Protein AF-A0A0U1DCP1-F1 (afdb_monomer_lite)

InterPro domains:
  IPR036661 Luciferase-like domain superfamily [G3DSA:3.20.20.30] (1-87)
  IPR036661 Luciferase-like domain superfamily [SSF51679] (5-69)

Organism: NCBI:txid451644

Radius of gyration: 16.6 Å; chains: 1; bounding box: 55×25×46 Å

Secondary structure (DSSP, 8-state):
---------EEE--SSS-SS-TTGGGSTT----TTSHHHHHHHHHHHHHTT-SEEE----SS---TGGG-HHHHHHTT-TT----PPP-

Structure (mmCIF, N/CA/C/O backbone):
data_AF-A0A0U1DCP1-F1
#
_entry.id   AF-A0A0U1DCP1-F1
#
loop_
_atom_site.group_PDB
_atom_site.id
_atom_site.type_symbol
_atom_site.label_atom_id
_atom_site.label_alt_id
_atom_site.label_comp_id
_atom_site.label_asym_id
_atom_site.label_entity_id
_atom_site.label_seq_id
_atom_site.pdbx_PDB_ins_code
_atom_site.Cartn_x
_atom_site.Cartn_y
_atom_site.Cartn_z
_atom_site.occupancy
_atom_site.B_iso_or_equiv
_atom_site.auth_seq_id
_atom_site.auth_comp_id
_atom_site.auth_asym_id
_atom_site.auth_atom_id
_atom_site.pdbx_PDB_model_num
ATOM 1 N N . MET A 1 1 ? -32.834 14.095 21.195 1.00 52.16 1 MET A N 1
ATOM 2 C CA . MET A 1 1 ? -31.412 14.491 21.277 1.00 52.16 1 MET A CA 1
ATOM 3 C C . MET A 1 1 ? -30.902 14.597 19.853 1.00 52.16 1 MET A C 1
ATOM 5 O O . MET A 1 1 ? -31.234 13.717 19.072 1.00 52.16 1 MET A O 1
ATOM 9 N N . ALA A 1 2 ? -30.213 15.679 19.485 1.00 67.94 2 ALA A N 1
ATOM 10 C CA . ALA A 1 2 ? -29.599 15.769 18.161 1.00 67.94 2 ALA A CA 1
ATOM 11 C C . ALA A 1 2 ? -28.434 14.774 18.095 1.00 67.94 2 ALA A C 1
ATOM 13 O O . ALA A 1 2 ? -27.631 14.711 19.025 1.00 67.94 2 ALA A O 1
ATOM 14 N N . GLU A 1 3 ? -28.387 13.970 17.039 1.00 78.94 3 GLU A N 1
ATOM 15 C CA . GLU A 1 3 ? -27.329 12.987 16.823 1.00 78.94 3 GLU A CA 1
ATOM 16 C C . GLU A 1 3 ? -25.977 13.705 16.682 1.00 78.94 3 GLU A C 1
ATOM 18 O O . GLU A 1 3 ? -25.858 14.701 15.961 1.00 78.94 3 GLU A O 1
ATOM 23 N N . GLN A 1 4 ? -24.959 13.245 17.410 1.00 82.06 4 GLN A N 1
ATOM 24 C CA . GLN A 1 4 ? -23.621 13.825 17.337 1.00 82.06 4 GLN A CA 1
ATOM 25 C C . GLN A 1 4 ? -22.980 13.408 16.009 1.00 82.06 4 GLN A C 1
ATOM 27 O O . GLN A 1 4 ? -22.604 12.254 15.826 1.00 82.06 4 GLN A O 1
ATOM 32 N N . ARG A 1 5 ? -22.867 14.346 15.064 1.00 92.50 5 ARG A N 1
ATOM 33 C CA . ARG A 1 5 ? -22.294 14.071 13.743 1.00 92.50 5 ARG A CA 1
ATOM 34 C C . ARG A 1 5 ? -20.785 13.850 13.855 1.00 92.50 5 ARG A C 1
ATOM 36 O O . ARG A 1 5 ? -20.049 14.782 14.175 1.00 92.50 5 ARG A O 1
ATOM 43 N N . GLN A 1 6 ? -20.338 12.636 13.551 1.00 95.38 6 GLN A N 1
ATOM 44 C CA . GLN A 1 6 ? -18.922 12.284 13.448 1.00 95.38 6 GLN A CA 1
ATOM 45 C C . GLN A 1 6 ? -18.538 12.031 11.988 1.00 95.38 6 GLN A C 1
ATOM 47 O O . GLN A 1 6 ? -19.365 11.635 11.168 1.00 95.38 6 GLN A O 1
ATOM 52 N N . LEU A 1 7 ? -17.287 12.340 11.657 1.00 97.50 7 LEU A N 1
ATOM 53 C CA . LEU A 1 7 ? -16.688 12.043 10.360 1.00 97.50 7 LEU A CA 1
ATOM 54 C C . LEU A 1 7 ? -16.139 10.614 10.363 1.00 97.50 7 LEU A C 1
ATOM 56 O O . LEU A 1 7 ? -15.586 10.182 11.371 1.00 97.50 7 LEU A O 1
ATOM 60 N N . HIS A 1 8 ? -16.266 9.922 9.232 1.00 98.12 8 HIS A N 1
ATOM 61 C CA . HIS A 1 8 ? -15.628 8.626 9.016 1.00 98.12 8 HIS A CA 1
ATOM 62 C C . HIS A 1 8 ? -14.219 8.824 8.445 1.00 98.12 8 HIS A C 1
ATOM 64 O O . HIS A 1 8 ? -14.007 9.687 7.588 1.00 98.12 8 HIS A O 1
ATOM 70 N N . LEU A 1 9 ? -13.262 8.022 8.904 1.00 98.62 9 LEU A N 1
ATOM 71 C CA . LEU A 1 9 ? -11.866 8.040 8.480 1.00 98.62 9 LEU A CA 1
ATOM 72 C C . LEU A 1 9 ? -11.490 6.721 7.804 1.00 98.62 9 LEU A C 1
ATOM 74 O O . LEU A 1 9 ? -11.689 5.642 8.360 1.00 98.62 9 LEU A O 1
ATOM 78 N N . ALA A 1 10 ? -10.874 6.813 6.624 1.00 98.69 10 ALA A N 1
ATOM 79 C CA . ALA A 1 10 ? -10.387 5.661 5.875 1.00 98.69 10 ALA A CA 1
ATOM 80 C C . ALA A 1 10 ? -8.888 5.783 5.571 1.00 98.69 10 ALA A C 1
ATOM 82 O O . ALA A 1 10 ? -8.407 6.837 5.153 1.00 98.69 10 ALA A O 1
ATOM 83 N N . GLY A 1 11 ? -8.149 4.692 5.773 1.00 98.62 11 GLY A N 1
ATOM 84 C CA . GLY A 1 11 ? -6.784 4.541 5.281 1.00 98.62 11 GLY A CA 1
ATOM 85 C C . GLY A 1 11 ? -6.793 4.064 3.832 1.00 98.62 11 GLY A C 1
ATOM 86 O O . GLY A 1 11 ? -7.601 3.210 3.475 1.00 98.62 11 GLY A O 1
ATOM 87 N N . PHE A 1 12 ? -5.886 4.589 3.010 1.00 98.56 12 PHE A N 1
ATOM 88 C CA . PHE A 1 12 ? -5.751 4.210 1.604 1.00 98.56 12 PHE A CA 1
ATOM 89 C C . PHE A 1 12 ? -4.281 4.079 1.221 1.00 98.56 12 PHE A C 1
ATOM 91 O O . PHE A 1 12 ? -3.522 5.043 1.342 1.00 98.56 12 PHE A O 1
ATOM 98 N N . PHE A 1 13 ? -3.883 2.896 0.758 1.00 97.31 13 PHE A N 1
ATOM 99 C CA . PHE A 1 13 ? -2.560 2.662 0.186 1.00 97.31 13 PHE A CA 1
ATOM 100 C C . PHE A 1 13 ? -2.569 1.432 -0.716 1.00 97.31 13 PHE A C 1
ATOM 102 O O . PHE A 1 13 ? -3.274 0.466 -0.444 1.00 97.31 13 PHE A O 1
ATOM 109 N N . SER A 1 14 ? -1.766 1.467 -1.775 1.00 95.25 14 SER A N 1
ATOM 110 C CA . SER A 1 14 ? -1.498 0.302 -2.616 1.00 95.25 14 SER A CA 1
ATOM 111 C C . SER A 1 14 ? -0.719 -0.752 -1.837 1.00 95.25 14 SER A C 1
ATOM 113 O O . SER A 1 14 ? 0.197 -0.427 -1.076 1.00 95.25 14 SER A O 1
ATOM 115 N N . ALA A 1 15 ? -1.032 -2.023 -2.073 1.00 94.69 15 ALA A N 1
ATOM 116 C CA . ALA A 1 15 ? -0.238 -3.154 -1.611 1.00 94.69 15 ALA A CA 1
ATOM 117 C C . ALA A 1 15 ? 1.060 -3.289 -2.439 1.00 94.69 15 ALA A C 1
ATOM 119 O O . ALA A 1 15 ? 1.296 -4.302 -3.087 1.00 94.69 15 ALA A O 1
ATOM 120 N N . GLY A 1 16 ? 1.900 -2.254 -2.416 1.00 92.88 16 GLY A N 1
ATOM 121 C CA . GLY A 1 16 ? 3.101 -2.163 -3.234 1.00 92.88 16 GLY A CA 1
ATOM 122 C C . GLY A 1 16 ? 3.969 -0.954 -2.897 1.00 92.88 16 GLY A C 1
ATOM 123 O O . GLY A 1 16 ? 3.876 -0.355 -1.824 1.00 92.88 16 GLY A O 1
ATOM 124 N N . ASN A 1 17 ? 4.828 -0.604 -3.843 1.00 91.06 17 ASN A N 1
ATOM 125 C CA . ASN A 1 17 ? 5.856 0.429 -3.750 1.00 91.06 17 ASN A CA 1
ATOM 126 C C . ASN A 1 17 ? 5.322 1.877 -3.710 1.00 91.06 17 ASN A C 1
ATOM 128 O O . ASN A 1 17 ? 5.973 2.749 -3.131 1.00 91.06 17 ASN A O 1
ATOM 132 N N . VAL A 1 18 ? 4.165 2.164 -4.320 1.00 93.38 18 VAL A N 1
ATOM 133 C CA . VAL A 1 18 ? 3.658 3.536 -4.497 1.00 93.38 18 VAL A CA 1
ATOM 134 C C . VAL A 1 18 ? 2.132 3.622 -4.404 1.00 93.38 18 VAL A C 1
ATOM 136 O O . VAL A 1 18 ? 1.415 2.718 -4.813 1.00 93.38 18 VAL A O 1
ATOM 139 N N . THR A 1 19 ? 1.619 4.738 -3.870 1.00 94.38 19 THR A N 1
ATOM 140 C CA . THR A 1 19 ? 0.184 5.093 -3.903 1.00 94.38 19 THR A CA 1
ATOM 141 C C . THR A 1 19 ? -0.017 6.420 -4.639 1.00 94.38 19 THR A C 1
ATOM 143 O O . THR A 1 19 ? -0.135 6.424 -5.856 1.00 94.38 19 THR A O 1
ATOM 146 N N . HIS A 1 20 ? -0.001 7.557 -3.935 1.00 95.25 20 HIS A N 1
ATOM 147 C CA . HIS A 1 20 ? -0.116 8.888 -4.549 1.00 95.25 20 HIS A CA 1
ATOM 148 C C . HIS A 1 20 ? 1.246 9.584 -4.677 1.00 95.25 20 HIS A C 1
ATOM 150 O O . HIS A 1 20 ? 1.583 10.151 -5.716 1.00 95.25 20 HIS A O 1
ATOM 156 N N . ALA A 1 21 ? 2.064 9.521 -3.625 1.00 95.25 21 ALA A N 1
ATOM 157 C CA . ALA A 1 21 ? 3.390 10.124 -3.613 1.00 95.25 21 ALA A CA 1
ATOM 158 C C . ALA A 1 21 ? 4.414 9.194 -4.284 1.00 95.25 21 ALA A C 1
ATOM 160 O O . ALA A 1 21 ? 4.883 8.239 -3.670 1.00 95.25 21 ALA A O 1
ATOM 161 N N . HIS A 1 22 ? 4.795 9.500 -5.526 1.00 92.12 22 HIS A N 1
ATOM 162 C CA . HIS A 1 22 ? 5.683 8.650 -6.335 1.00 92.12 22 HIS A CA 1
ATOM 163 C C . HIS A 1 22 ? 7.119 8.542 -5.795 1.00 92.12 22 HIS A C 1
ATOM 165 O O . HIS A 1 22 ? 7.819 7.573 -6.059 1.00 92.12 22 HIS A O 1
ATOM 171 N N . GLY A 1 23 ? 7.546 9.491 -4.958 1.00 91.75 23 GLY A N 1
ATOM 172 C CA . GLY A 1 23 ? 8.827 9.423 -4.249 1.00 91.75 23 GLY A CA 1
ATOM 173 C C . GLY A 1 23 ? 8.781 8.714 -2.891 1.00 91.75 23 GLY A C 1
ATOM 174 O O . GLY A 1 23 ? 9.807 8.689 -2.216 1.00 91.75 23 GLY A O 1
ATOM 175 N N . ALA A 1 24 ? 7.630 8.182 -2.452 1.00 93.62 24 ALA A N 1
ATOM 176 C CA . ALA A 1 24 ? 7.453 7.677 -1.084 1.00 93.62 24 ALA A CA 1
ATOM 177 C C . ALA A 1 24 ? 8.467 6.588 -0.712 1.00 93.62 24 ALA A C 1
ATOM 179 O O . ALA A 1 24 ? 9.057 6.649 0.363 1.00 93.62 24 ALA A O 1
ATOM 180 N N . TRP A 1 25 ? 8.730 5.649 -1.622 1.00 92.19 25 TRP A N 1
ATOM 181 C CA . TRP A 1 25 ? 9.666 4.542 -1.406 1.00 92.19 25 TRP A CA 1
ATOM 182 C C . TRP A 1 25 ? 11.121 4.991 -1.181 1.00 92.19 25 TRP A C 1
ATOM 184 O O . TRP A 1 25 ? 11.915 4.260 -0.590 1.00 92.19 25 TRP A O 1
ATOM 194 N N . ARG A 1 26 ? 11.475 6.205 -1.630 1.00 92.69 26 ARG A N 1
ATOM 195 C CA . ARG A 1 26 ? 12.817 6.800 -1.487 1.00 92.69 26 ARG A CA 1
ATOM 196 C C . ARG A 1 26 ? 13.002 7.536 -0.165 1.00 92.69 26 ARG A C 1
ATOM 198 O O . ARG A 1 26 ? 14.117 7.936 0.162 1.00 92.69 26 ARG A O 1
ATOM 205 N N . HIS A 1 27 ? 11.918 7.799 0.559 1.00 96.31 27 HIS A N 1
ATOM 206 C CA . HIS A 1 27 ? 11.976 8.555 1.799 1.00 96.31 27 HIS A CA 1
ATOM 207 C C . HIS A 1 27 ? 12.747 7.764 2.866 1.00 96.31 27 HIS A C 1
ATOM 209 O O . HIS A 1 27 ? 12.504 6.577 3.048 1.00 96.31 27 HIS A O 1
ATOM 215 N N . VAL A 1 28 ? 13.626 8.423 3.632 1.00 97.25 28 VAL A N 1
ATOM 216 C CA . VAL A 1 28 ? 14.473 7.765 4.654 1.00 97.25 28 VAL A CA 1
ATOM 217 C C . VAL A 1 28 ? 13.671 7.005 5.722 1.00 97.25 28 VAL A C 1
ATOM 219 O O . VAL A 1 28 ? 14.157 6.050 6.315 1.00 97.25 28 VAL A O 1
ATOM 222 N N . GLY A 1 29 ? 12.427 7.424 5.963 1.00 96.94 29 GLY A N 1
ATOM 223 C CA . GLY A 1 29 ? 11.496 6.762 6.882 1.00 96.94 29 GLY A CA 1
ATOM 224 C C . GLY A 1 29 ? 10.626 5.663 6.260 1.00 96.94 29 GLY A C 1
ATOM 225 O O . GLY A 1 29 ? 9.832 5.061 6.979 1.00 96.94 29 GLY A O 1
ATOM 226 N N . ALA A 1 30 ? 10.707 5.419 4.949 1.00 95.94 30 ALA A N 1
ATOM 227 C CA . ALA A 1 30 ? 9.949 4.353 4.303 1.00 95.94 30 ALA A CA 1
ATOM 228 C C . ALA A 1 30 ? 10.656 3.010 4.513 1.00 95.94 30 ALA A C 1
ATOM 230 O O . ALA A 1 30 ? 11.804 2.824 4.121 1.00 95.94 30 ALA A O 1
ATOM 231 N N . THR A 1 31 ? 9.960 2.050 5.122 1.00 96.06 31 THR A N 1
ATOM 232 C CA . THR A 1 31 ? 10.524 0.717 5.388 1.00 96.06 31 THR A CA 1
ATOM 233 C C . THR A 1 31 ? 10.563 -0.175 4.151 1.00 96.06 31 THR A C 1
ATOM 235 O O . THR A 1 31 ? 11.289 -1.163 4.145 1.00 96.06 31 THR A O 1
ATOM 238 N N . ASN A 1 32 ? 9.761 0.137 3.125 1.00 94.19 32 ASN A N 1
ATOM 239 C CA . ASN A 1 32 ? 9.564 -0.687 1.927 1.00 94.19 32 ASN A CA 1
ATOM 240 C C . ASN A 1 32 ? 9.158 -2.144 2.242 1.00 94.19 32 ASN A C 1
ATOM 242 O O . ASN A 1 32 ? 9.432 -3.067 1.483 1.00 94.19 32 ASN A O 1
ATOM 246 N N . GLY A 1 33 ? 8.464 -2.357 3.367 1.00 95.75 33 GLY A N 1
ATOM 247 C CA . GLY A 1 33 ? 8.054 -3.678 3.855 1.00 95.75 33 GLY A CA 1
ATOM 248 C C . GLY A 1 33 ? 6.830 -4.288 3.162 1.00 95.75 33 GLY A C 1
ATOM 249 O O . GLY A 1 33 ? 6.298 -5.275 3.668 1.00 95.75 33 GLY A O 1
ATOM 250 N N . PHE A 1 34 ? 6.372 -3.734 2.037 1.00 93.69 34 PHE A N 1
ATOM 251 C CA . PHE A 1 34 ? 5.131 -4.125 1.352 1.00 93.69 34 PHE A CA 1
ATOM 252 C C . PHE A 1 34 ? 5.119 -5.576 0.832 1.00 93.69 34 PHE A C 1
ATOM 254 O O . PHE A 1 34 ? 4.068 -6.083 0.486 1.00 93.69 34 PHE A O 1
ATOM 261 N N . LEU A 1 35 ? 6.238 -6.303 0.841 1.00 94.00 35 LEU A N 1
ATOM 262 C CA . LEU A 1 35 ? 6.256 -7.748 0.546 1.00 94.00 35 LEU A CA 1
ATOM 263 C C . LEU A 1 35 ? 6.079 -8.634 1.793 1.00 94.00 35 LEU A C 1
ATOM 265 O O . LEU A 1 35 ? 6.131 -9.859 1.704 1.00 94.00 35 LEU A O 1
ATOM 269 N N . THR A 1 36 ? 5.897 -8.039 2.975 1.00 96.19 36 THR A N 1
ATOM 270 C CA . THR A 1 36 ? 5.848 -8.761 4.254 1.00 96.19 36 THR A CA 1
ATOM 271 C C . THR A 1 36 ? 4.492 -8.623 4.930 1.00 96.19 36 THR A C 1
ATOM 273 O O . THR A 1 36 ? 3.926 -7.537 5.018 1.00 96.19 36 THR A O 1
ATOM 276 N N . GLY A 1 37 ? 3.991 -9.716 5.511 1.00 97.56 37 GLY A N 1
ATOM 277 C CA . GLY A 1 37 ? 2.747 -9.681 6.283 1.00 97.56 37 GLY A CA 1
ATOM 278 C C . GLY A 1 37 ? 2.800 -8.747 7.501 1.00 97.56 37 GLY A C 1
ATOM 279 O O . GLY A 1 37 ? 1.773 -8.190 7.881 1.00 97.56 37 GLY A O 1
ATOM 280 N N . GLU A 1 38 ? 3.972 -8.552 8.118 1.00 98.44 38 GLU A N 1
ATOM 281 C CA . GLU A 1 38 ? 4.096 -7.690 9.303 1.00 98.44 38 GLU A CA 1
ATOM 282 C C . GLU A 1 38 ? 3.850 -6.214 8.982 1.00 98.44 38 GLU A C 1
ATOM 284 O O . GLU A 1 38 ? 3.212 -5.527 9.776 1.00 98.44 38 GLU A O 1
ATOM 289 N N . PHE A 1 39 ? 4.248 -5.747 7.795 1.00 97.94 39 PHE A N 1
ATOM 290 C CA . PHE A 1 39 ? 3.966 -4.386 7.336 1.00 97.94 39 PHE A CA 1
ATOM 291 C C . PHE A 1 39 ? 2.463 -4.084 7.355 1.00 97.94 39 PHE A C 1
ATOM 293 O O . PHE A 1 39 ? 2.017 -3.120 7.981 1.00 97.94 39 PHE A O 1
ATOM 300 N N . TYR A 1 40 ? 1.660 -4.968 6.761 1.00 98.50 40 TYR A N 1
ATOM 301 C CA . TYR A 1 40 ? 0.205 -4.824 6.742 1.00 98.50 40 TYR A CA 1
ATOM 302 C C . TYR A 1 40 ? -0.409 -4.942 8.141 1.00 98.50 40 TYR A C 1
ATOM 304 O O . TYR A 1 40 ? -1.279 -4.147 8.501 1.00 98.50 40 TYR A O 1
ATOM 312 N N . LYS A 1 41 ? 0.069 -5.886 8.968 1.00 98.81 41 LYS A N 1
ATOM 313 C CA . LYS A 1 41 ? -0.404 -6.050 10.354 1.00 98.81 41 LYS A CA 1
ATOM 314 C C . LYS A 1 41 ? -0.133 -4.804 11.197 1.00 98.81 41 LYS A C 1
ATOM 316 O O . LYS A 1 41 ? -0.997 -4.390 11.968 1.00 98.81 41 LYS A O 1
ATOM 321 N N . GLN A 1 42 ? 1.042 -4.194 11.063 1.00 98.69 42 GLN A N 1
ATOM 322 C CA . GLN A 1 42 ? 1.401 -2.981 11.793 1.00 98.69 42 GLN A CA 1
ATOM 323 C C . GLN A 1 42 ? 0.514 -1.792 11.397 1.00 98.69 42 GLN A C 1
ATOM 325 O O . GLN A 1 42 ? 0.072 -1.043 12.277 1.00 98.69 42 GLN A O 1
ATOM 330 N N . ILE A 1 43 ? 0.223 -1.634 10.101 1.00 98.62 43 ILE A N 1
ATOM 331 C CA . ILE A 1 43 ? -0.672 -0.582 9.604 1.00 98.62 43 ILE A CA 1
ATOM 332 C C . ILE A 1 43 ? -2.093 -0.808 10.127 1.00 98.62 43 ILE A C 1
ATOM 334 O O . ILE A 1 43 ? -2.655 0.095 10.743 1.00 98.62 43 ILE A O 1
ATOM 338 N N . ALA A 1 44 ? -2.638 -2.020 9.983 1.00 98.81 44 ALA A N 1
ATOM 339 C CA . ALA A 1 44 ? -3.984 -2.354 10.450 1.00 98.81 44 ALA A CA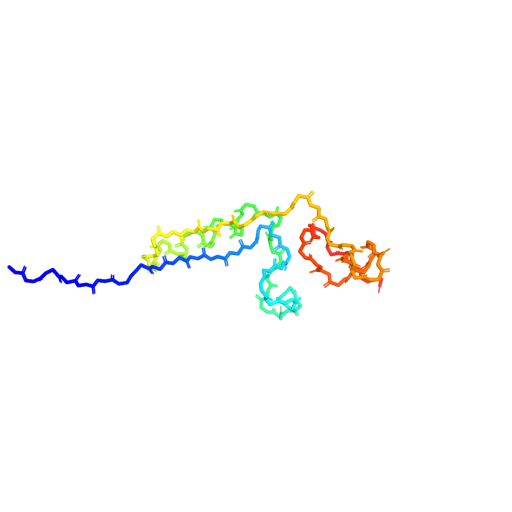 1
ATOM 340 C C . ALA A 1 44 ? -4.162 -2.081 11.956 1.00 98.81 44 ALA A C 1
ATOM 342 O O . ALA A 1 44 ? -5.068 -1.347 12.346 1.00 98.81 44 ALA A O 1
ATOM 343 N N . ARG A 1 45 ? -3.234 -2.559 12.802 1.00 98.88 45 ARG A N 1
ATOM 344 C CA . ARG A 1 45 ? -3.245 -2.283 14.256 1.00 98.88 45 ARG A CA 1
ATOM 345 C C . ARG A 1 45 ? -3.139 -0.789 14.575 1.00 98.88 45 ARG A C 1
ATOM 347 O O . ARG A 1 45 ? -3.639 -0.329 15.600 1.00 98.88 45 ARG A O 1
ATOM 354 N N . THR A 1 46 ? -2.446 -0.020 13.736 1.00 98.88 46 THR A N 1
ATOM 355 C CA . THR A 1 46 ? -2.304 1.431 13.910 1.00 98.88 46 THR A CA 1
ATOM 356 C C . THR A 1 46 ? -3.585 2.179 13.571 1.00 98.88 46 THR A C 1
ATOM 358 O O . THR A 1 46 ? -3.990 3.040 14.350 1.00 98.88 46 THR A O 1
ATOM 361 N N . LEU A 1 47 ? -4.253 1.818 12.476 1.00 98.88 47 LEU A N 1
ATOM 362 C CA . LEU A 1 47 ? -5.543 2.398 12.108 1.00 98.88 47 LEU A CA 1
ATOM 363 C C . LEU A 1 47 ? -6.641 2.030 13.118 1.00 98.88 47 LEU 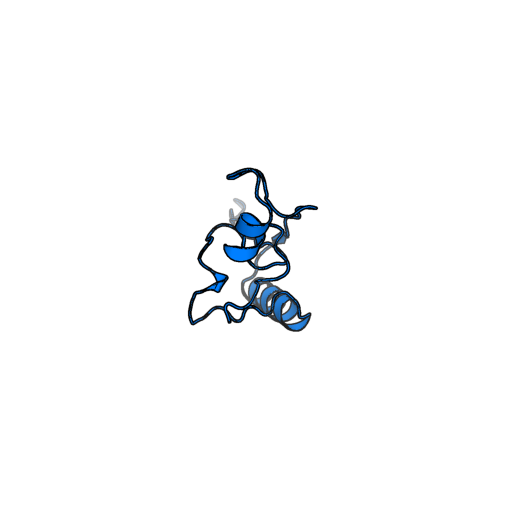A C 1
ATOM 365 O O . LEU A 1 47 ? -7.395 2.905 13.539 1.00 98.88 47 LEU A O 1
ATOM 369 N N . GLU A 1 48 ? -6.664 0.782 13.597 1.00 98.81 48 GLU A N 1
ATOM 370 C CA . GLU A 1 48 ? -7.592 0.333 14.646 1.00 98.81 48 GLU A CA 1
ATOM 371 C C . GLU A 1 48 ? -7.403 1.120 15.955 1.00 98.81 48 GLU A C 1
ATOM 373 O O . GLU A 1 48 ? -8.369 1.590 16.565 1.00 98.81 48 GLU A O 1
ATOM 378 N N . ARG A 1 49 ? -6.146 1.345 16.368 1.00 98.81 49 ARG A N 1
ATOM 379 C CA . ARG A 1 49 ? -5.822 2.203 17.521 1.00 98.81 49 ARG A CA 1
ATOM 380 C C . ARG A 1 49 ? -6.337 3.634 17.326 1.00 98.81 49 ARG A C 1
ATOM 382 O O . ARG A 1 49 ? -6.780 4.245 18.295 1.00 98.81 49 ARG A O 1
ATOM 389 N N . GLY A 1 50 ? -6.305 4.138 16.092 1.00 98.50 50 GLY A N 1
ATOM 390 C CA . GLY A 1 50 ? -6.814 5.453 15.698 1.00 98.50 50 GLY A CA 1
ATOM 391 C C . GLY A 1 50 ? -8.325 5.534 15.461 1.00 98.50 50 GLY A C 1
ATOM 392 O O . GLY A 1 50 ? -8.797 6.615 15.128 1.00 98.50 50 GLY A O 1
ATOM 393 N N . LYS A 1 51 ? -9.078 4.435 15.631 1.00 98.38 51 LYS A N 1
ATOM 394 C CA . LYS A 1 51 ? -10.535 4.362 15.390 1.00 98.38 51 LYS A CA 1
ATOM 395 C C . LYS A 1 51 ? -10.947 4.704 13.954 1.00 98.38 51 LYS A C 1
ATOM 397 O O . LYS A 1 51 ? -12.031 5.229 13.740 1.00 98.38 51 LYS A O 1
ATOM 402 N N . PHE A 1 52 ? -10.085 4.393 12.986 1.00 98.81 52 PHE A N 1
ATOM 403 C CA . PHE A 1 52 ? -10.456 4.449 11.574 1.00 98.81 52 PHE A CA 1
ATOM 404 C C . PHE A 1 52 ? -11.543 3.414 11.277 1.00 98.81 52 PHE A C 1
ATOM 406 O O . PHE A 1 52 ? -11.496 2.294 11.787 1.00 98.81 52 PHE A O 1
ATOM 413 N N . ASP A 1 53 ? -12.485 3.784 10.420 1.00 98.62 53 ASP A N 1
ATOM 414 C CA . ASP A 1 53 ? -13.615 2.948 10.021 1.00 98.62 53 ASP A CA 1
ATOM 415 C C . ASP A 1 53 ? -13.210 1.880 9.001 1.00 98.62 53 ASP A C 1
ATOM 417 O O . ASP A 1 53 ? -13.795 0.800 8.951 1.00 98.62 53 ASP A O 1
ATOM 421 N N . LEU A 1 54 ? -12.220 2.196 8.159 1.00 98.44 54 LEU A N 1
ATOM 422 C CA . LEU A 1 54 ? -11.868 1.394 6.993 1.00 98.44 54 LEU A CA 1
ATOM 423 C C . LEU A 1 54 ? -10.375 1.480 6.658 1.00 98.44 54 LEU A C 1
ATOM 425 O O . LEU A 1 54 ? -9.750 2.537 6.739 1.00 98.44 54 LEU A O 1
ATOM 429 N N . LEU A 1 55 ? -9.828 0.364 6.183 1.00 98.69 55 LEU A N 1
ATOM 430 C CA . LEU A 1 55 ? -8.613 0.313 5.378 1.00 98.69 55 LEU A CA 1
ATOM 431 C C . LEU A 1 55 ? -9.013 -0.158 3.976 1.00 98.69 55 LEU A C 1
ATOM 433 O O . LEU A 1 55 ? -9.569 -1.243 3.828 1.00 98.69 55 LEU A O 1
ATOM 437 N N . PHE A 1 56 ? -8.753 0.665 2.962 1.00 98.50 56 PHE A N 1
ATOM 438 C CA . PHE A 1 56 ? -9.065 0.387 1.563 1.00 98.50 56 PHE A CA 1
ATOM 439 C C . PHE A 1 56 ? -7.774 0.199 0.760 1.00 98.50 56 PHE A C 1
ATOM 441 O O . PHE A 1 56 ? -6.888 1.055 0.787 1.00 98.50 56 PHE A O 1
ATOM 448 N N . LEU A 1 57 ? -7.680 -0.923 0.044 1.00 97.31 57 LEU A N 1
ATOM 449 C CA . LEU A 1 57 ? -6.560 -1.248 -0.834 1.00 97.31 57 LEU A CA 1
ATOM 450 C C . LEU A 1 57 ? -7.032 -1.173 -2.296 1.00 97.31 57 LEU A C 1
ATOM 452 O O . LEU A 1 57 ? -7.963 -1.901 -2.650 1.00 97.31 57 LEU A O 1
ATOM 456 N N . PRO A 1 58 ? -6.434 -0.313 -3.139 1.00 95.88 58 PRO A N 1
ATOM 457 C CA . PRO A 1 58 ? -6.615 -0.380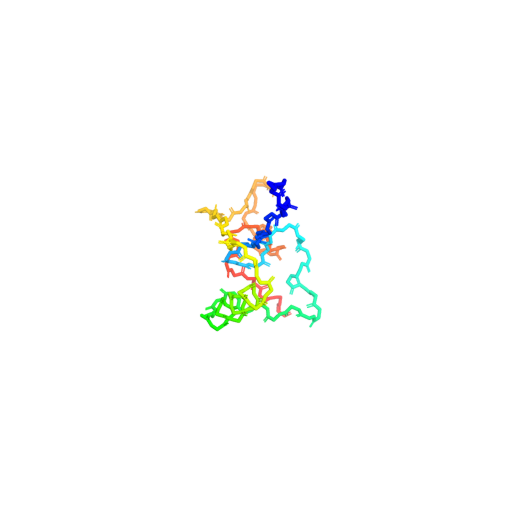 -4.580 1.00 95.88 58 PRO A CA 1
ATOM 458 C C . PRO A 1 58 ? -5.809 -1.549 -5.160 1.00 95.88 58 PRO A C 1
ATOM 460 O O . PRO A 1 58 ? -4.875 -2.042 -4.523 1.00 95.88 58 PRO A O 1
ATOM 463 N N . ASP A 1 59 ? -6.130 -1.934 -6.393 1.00 93.88 59 ASP A N 1
ATOM 464 C CA . ASP A 1 59 ? -5.350 -2.914 -7.144 1.00 93.88 59 ASP A CA 1
ATOM 465 C C . ASP A 1 59 ? -5.211 -2.507 -8.616 1.00 93.88 59 ASP A C 1
ATOM 467 O O . ASP A 1 59 ? -6.099 -1.871 -9.191 1.00 93.88 59 ASP A O 1
ATOM 471 N N . GLY A 1 60 ? -4.076 -2.877 -9.200 1.00 90.38 60 GLY A N 1
ATOM 472 C CA . GLY A 1 60 ? -3.727 -2.692 -10.600 1.00 90.38 60 GLY A CA 1
ATOM 473 C C . GLY A 1 60 ? -3.044 -3.959 -11.101 1.00 90.38 60 GLY A C 1
ATOM 474 O O . GLY A 1 60 ? -2.039 -4.392 -10.547 1.00 90.38 60 GLY A O 1
ATOM 475 N N . LEU A 1 61 ? -3.596 -4.563 -12.152 1.00 92.12 61 LEU A N 1
ATOM 476 C CA . LEU A 1 61 ? -3.215 -5.911 -12.597 1.00 92.12 61 LEU A CA 1
ATOM 477 C C . LEU A 1 61 ? -2.066 -5.927 -13.620 1.00 92.12 61 LEU A C 1
ATOM 479 O O . LEU A 1 61 ? -1.792 -6.960 -14.228 1.00 92.12 61 LEU A O 1
ATOM 483 N N . ALA A 1 62 ? -1.416 -4.783 -13.829 1.00 90.12 62 ALA A N 1
ATOM 484 C CA . ALA A 1 62 ? -0.273 -4.614 -14.713 1.00 90.12 62 ALA A CA 1
ATOM 485 C C . ALA A 1 62 ? 0.630 -3.489 -14.190 1.00 90.12 62 ALA A C 1
ATOM 487 O O . ALA A 1 62 ? 0.182 -2.608 -13.453 1.00 90.12 62 ALA A O 1
ATOM 488 N N . ILE A 1 63 ? 1.899 -3.529 -14.586 1.00 90.81 63 ILE A N 1
ATOM 489 C CA . ILE A 1 63 ? 2.836 -2.420 -14.393 1.00 90.81 63 ILE A CA 1
ATOM 490 C C . ILE A 1 63 ? 2.505 -1.343 -15.433 1.00 90.81 63 ILE A C 1
ATOM 492 O O . ILE A 1 63 ? 2.176 -1.674 -16.569 1.00 90.81 63 ILE A O 1
ATOM 496 N N . GLU A 1 64 ? 2.586 -0.070 -15.050 1.00 87.88 64 GLU A N 1
ATOM 497 C CA . GLU A 1 64 ? 2.413 1.045 -15.987 1.00 87.88 64 GLU A CA 1
ATOM 498 C C . GLU A 1 64 ? 3.549 1.081 -17.025 1.00 87.88 64 GLU A C 1
ATOM 500 O O . GLU A 1 64 ? 4.723 1.046 -16.662 1.00 87.88 64 GLU A O 1
ATOM 505 N N . ASP A 1 65 ? 3.200 1.127 -18.310 1.00 92.44 65 ASP A N 1
ATOM 506 C CA . ASP A 1 65 ? 4.141 1.104 -19.438 1.00 92.44 65 ASP A CA 1
ATOM 507 C C . ASP A 1 65 ? 3.809 2.131 -20.534 1.00 92.44 65 ASP A C 1
ATOM 509 O O . ASP A 1 65 ? 4.488 2.203 -21.558 1.00 92.44 65 ASP A O 1
ATOM 513 N N . SER A 1 66 ? 2.765 2.938 -20.338 1.00 92.56 66 SER A N 1
ATOM 514 C CA . SER A 1 66 ? 2.240 3.838 -21.362 1.00 92.56 66 SER A CA 1
ATOM 515 C C . SER A 1 66 ? 3.147 5.048 -21.566 1.00 92.56 66 SER A C 1
ATOM 517 O O . SER A 1 66 ? 3.301 5.528 -22.692 1.00 92.56 66 SER A O 1
ATOM 519 N N . TYR A 1 67 ? 3.788 5.549 -20.506 1.00 91.88 67 TYR A N 1
ATOM 520 C CA . TYR A 1 67 ? 4.764 6.623 -20.649 1.00 91.88 67 TYR A CA 1
ATOM 521 C C . TYR A 1 67 ? 6.013 6.145 -21.406 1.00 91.88 67 TYR A C 1
ATOM 523 O O . TYR A 1 67 ? 6.815 5.359 -20.907 1.00 91.88 67 TYR A O 1
ATOM 531 N N . GLY A 1 68 ? 6.190 6.659 -22.625 1.00 92.38 68 GLY A N 1
ATOM 532 C CA . GLY A 1 68 ? 7.308 6.291 -23.49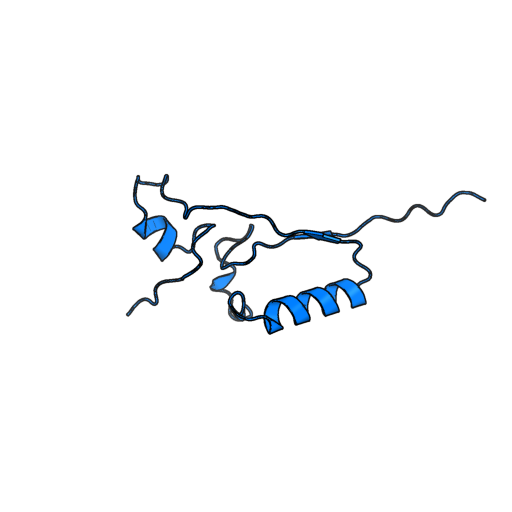5 1.00 92.38 68 GLY A CA 1
ATOM 533 C C . GLY A 1 68 ? 7.205 4.887 -24.096 1.00 92.38 68 GLY A C 1
ATOM 534 O O . GLY A 1 68 ? 8.194 4.433 -24.663 1.00 92.38 68 GLY A O 1
ATOM 535 N N . GLU A 1 69 ? 6.046 4.225 -23.968 1.00 93.25 69 GLU A N 1
ATOM 536 C CA . GLU A 1 69 ? 5.811 2.847 -24.434 1.00 93.25 69 GLU A CA 1
ATOM 537 C C . GLU A 1 69 ? 6.898 1.874 -23.936 1.00 93.25 69 GLU A C 1
ATOM 539 O O . GLU A 1 69 ? 7.399 1.026 -24.677 1.00 93.25 69 GLU A O 1
ATOM 544 N N . ASN A 1 70 ? 7.322 2.046 -22.677 1.00 88.81 70 ASN A N 1
ATOM 545 C CA . ASN A 1 70 ? 8.489 1.375 -22.121 1.00 88.81 70 ASN A CA 1
ATOM 546 C C . ASN A 1 70 ? 8.258 0.870 -20.689 1.00 88.81 70 ASN A C 1
ATOM 548 O O . ASN A 1 70 ? 8.337 1.627 -19.717 1.00 88.81 70 ASN A O 1
ATOM 552 N N . LEU A 1 71 ? 8.115 -0.449 -20.557 1.00 89.62 71 LEU A N 1
ATOM 553 C CA . LEU A 1 71 ? 7.986 -1.143 -19.275 1.00 89.62 71 LEU A CA 1
ATOM 554 C C . LEU A 1 71 ? 9.159 -0.878 -18.315 1.00 89.62 71 LEU A C 1
ATOM 556 O O . LEU A 1 71 ? 8.950 -0.773 -17.106 1.00 89.62 71 LEU A O 1
ATOM 560 N N . GLU A 1 72 ? 10.388 -0.740 -18.823 1.00 88.88 72 GLU A N 1
ATOM 56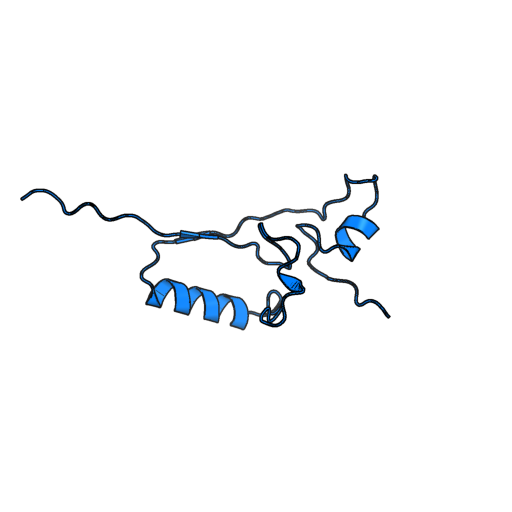1 C CA . GLU A 1 72 ? 11.565 -0.472 -17.982 1.00 88.88 72 GLU A CA 1
ATOM 562 C C . GLU A 1 72 ? 11.433 0.861 -17.241 1.00 88.88 72 GLU A C 1
ATOM 564 O O . GLU A 1 72 ? 11.926 1.007 -16.123 1.00 88.88 72 GLU A O 1
ATOM 569 N N . THR A 1 73 ? 10.718 1.825 -17.830 1.00 88.31 73 THR A N 1
ATOM 570 C CA . THR A 1 73 ? 10.466 3.119 -17.188 1.00 88.31 73 THR A CA 1
ATOM 571 C C . THR A 1 73 ? 9.525 2.957 -15.996 1.00 88.31 73 THR A C 1
ATOM 573 O O . THR A 1 73 ? 9.821 3.460 -14.908 1.00 88.31 73 THR A O 1
ATOM 576 N N . GLY A 1 74 ? 8.442 2.193 -16.163 1.00 86.88 74 GLY A N 1
ATOM 577 C CA . GLY A 1 74 ? 7.508 1.862 -15.088 1.00 86.88 74 GLY A CA 1
ATOM 578 C C . GLY A 1 74 ? 8.165 1.099 -13.941 1.00 86.88 74 GLY A C 1
ATOM 579 O O . GLY A 1 74 ? 7.971 1.439 -12.773 1.00 86.88 74 GLY A O 1
ATOM 580 N N . VAL A 1 75 ? 9.005 0.111 -14.254 1.00 87.56 75 VAL A N 1
ATOM 581 C CA . VAL A 1 75 ? 9.751 -0.658 -13.245 1.00 87.56 75 VAL A CA 1
ATOM 582 C C . VAL A 1 75 ? 10.798 0.213 -12.543 1.00 87.56 75 VAL A C 1
ATOM 584 O O . VAL A 1 75 ? 10.822 0.286 -11.314 1.00 87.56 75 VAL A O 1
ATOM 587 N N . GLY A 1 76 ? 11.644 0.909 -13.305 1.00 85.12 76 GLY A N 1
ATOM 588 C CA . GLY A 1 76 ? 12.794 1.645 -12.778 1.00 85.12 76 GLY A CA 1
ATOM 589 C C . GLY A 1 76 ? 12.425 2.883 -11.957 1.00 85.12 76 GLY A C 1
ATOM 590 O O . GLY A 1 76 ? 13.130 3.233 -11.009 1.00 85.12 76 GLY A O 1
ATOM 591 N N . LEU A 1 77 ? 11.306 3.539 -12.276 1.00 87.00 77 LEU A N 1
ATOM 592 C CA . LEU A 1 77 ? 10.828 4.710 -11.530 1.00 87.00 77 LEU A CA 1
ATOM 593 C C . LEU A 1 77 ? 9.860 4.353 -10.396 1.00 87.00 77 LEU A C 1
ATOM 595 O O . LEU A 1 77 ? 9.468 5.234 -9.625 1.00 87.00 77 LEU A O 1
ATOM 599 N N . GLY A 1 78 ? 9.506 3.074 -10.255 1.00 86.00 78 GLY A N 1
ATOM 600 C CA . GLY A 1 78 ? 8.550 2.621 -9.256 1.00 86.00 78 GLY A CA 1
ATOM 601 C C . GLY A 1 78 ? 7.133 3.110 -9.553 1.00 86.00 78 GLY A C 1
ATOM 602 O O . GLY A 1 78 ? 6.474 3.655 -8.668 1.00 86.00 78 GLY A O 1
ATOM 603 N N . GLY A 1 79 ? 6.668 2.918 -10.787 1.00 86.69 79 GLY A N 1
ATOM 604 C CA . GLY A 1 79 ? 5.274 3.111 -11.174 1.00 86.69 79 GLY A CA 1
ATOM 605 C C . GLY A 1 79 ? 4.323 2.208 -10.383 1.00 86.69 79 GLY A C 1
ATOM 606 O O . GLY A 1 79 ? 4.735 1.236 -9.741 1.00 86.69 79 GLY A O 1
ATOM 607 N N . GLN A 1 80 ? 3.029 2.539 -10.397 1.00 85.50 80 GLN A N 1
ATOM 608 C CA . GLN A 1 80 ? 2.014 1.665 -9.804 1.00 85.50 80 GLN A CA 1
ATOM 609 C C . GLN A 1 80 ? 2.029 0.297 -10.502 1.00 85.50 80 GLN A C 1
ATOM 611 O O . GLN A 1 80 ? 2.257 0.201 -11.706 1.00 85.50 80 GLN A O 1
ATOM 616 N N . GLY A 1 81 ? 1.834 -0.766 -9.721 1.00 79.75 81 GLY A N 1
ATOM 617 C CA . GLY A 1 81 ? 1.947 -2.145 -10.201 1.00 79.75 81 GLY A CA 1
ATOM 618 C C . GLY A 1 81 ? 3.382 -2.685 -10.229 1.00 79.75 81 GLY A C 1
ATOM 619 O O . GLY A 1 81 ? 3.560 -3.898 -10.322 1.00 79.75 81 GLY A O 1
ATOM 620 N N . ALA A 1 82 ? 4.412 -1.842 -10.068 1.00 75.75 82 ALA A N 1
ATOM 621 C CA . ALA A 1 82 ? 5.793 -2.302 -9.926 1.00 75.75 82 ALA A CA 1
ATOM 622 C C . ALA A 1 82 ? 6.012 -2.927 -8.533 1.00 75.75 82 ALA A C 1
ATOM 624 O O . ALA A 1 82 ? 6.437 -2.285 -7.576 1.00 75.75 82 ALA A O 1
ATOM 625 N N . VAL A 1 83 ? 5.719 -4.224 -8.409 1.00 65.94 83 VAL A N 1
ATOM 626 C CA . VAL A 1 83 ? 5.905 -5.002 -7.165 1.00 65.94 83 VAL A CA 1
ATOM 627 C C . VAL A 1 83 ? 7.397 -5.204 -6.829 1.00 65.94 83 VAL A C 1
ATOM 629 O O . VAL A 1 83 ? 7.743 -5.571 -5.706 1.00 65.94 83 VAL A O 1
ATOM 632 N N . ALA A 1 84 ? 8.298 -4.905 -7.772 1.00 56.62 84 ALA A N 1
ATOM 633 C CA . ALA A 1 84 ? 9.742 -4.902 -7.581 1.00 56.62 84 ALA A CA 1
ATOM 634 C C . ALA A 1 84 ? 10.345 -3.562 -8.028 1.00 56.62 84 ALA A C 1
ATOM 636 O O . ALA A 1 84 ? 10.108 -3.103 -9.142 1.00 56.62 84 ALA A O 1
ATOM 637 N N . LEU A 1 85 ? 11.146 -2.961 -7.148 1.00 55.69 85 LEU A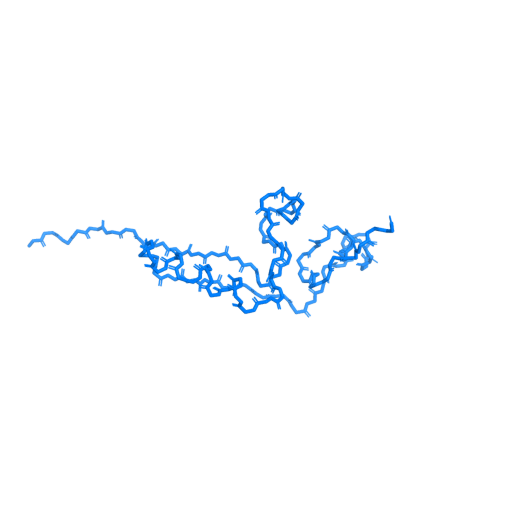 N 1
ATOM 638 C CA . LEU A 1 85 ? 12.082 -1.897 -7.495 1.00 55.69 85 LEU A CA 1
ATOM 639 C C . LEU A 1 85 ? 13.368 -2.600 -7.933 1.00 55.69 85 LEU A C 1
ATOM 641 O O . LEU A 1 85 ? 13.974 -3.302 -7.116 1.00 55.69 85 LEU A O 1
ATOM 645 N N . GLU A 1 86 ? 13.789 -2.468 -9.189 1.00 47.16 86 GLU A N 1
ATOM 646 C CA . GLU A 1 86 ? 15.146 -2.896 -9.524 1.00 47.16 86 GLU A CA 1
ATOM 647 C C . GLU A 1 86 ? 16.144 -2.076 -8.702 1.00 47.16 86 GLU A C 1
ATOM 649 O O . GLU A 1 86 ? 16.042 -0.855 -8.561 1.00 47.16 86 GLU A O 1
ATOM 654 N N . ARG A 1 87 ? 17.106 -2.780 -8.105 1.00 44.22 87 ARG A N 1
ATOM 655 C CA . ARG A 1 87 ? 18.232 -2.152 -7.422 1.00 44.22 87 ARG A CA 1
ATOM 656 C C . ARG A 1 87 ? 19.100 -1.518 -8.518 1.00 44.22 87 ARG A C 1
ATOM 658 O O . ARG A 1 87 ? 19.524 -2.269 -9.396 1.00 44.22 87 ARG A O 1
ATOM 665 N N . PRO A 1 88 ? 19.417 -0.211 -8.488 1.00 42.75 88 PRO A N 1
ATOM 666 C CA . PRO A 1 88 ? 20.548 0.251 -9.272 1.00 42.75 88 PRO A CA 1
ATOM 667 C C . PRO A 1 88 ? 21.791 -0.470 -8.737 1.00 42.75 88 PRO A C 1
ATOM 669 O O . PRO A 1 88 ? 21.926 -0.644 -7.520 1.00 42.75 88 PRO A O 1
ATOM 672 N N . ALA A 1 89 ? 22.622 -0.946 -9.663 1.00 38.56 89 ALA A N 1
ATOM 673 C CA . ALA A 1 89 ? 23.930 -1.527 -9.382 1.00 38.56 89 ALA A CA 1
ATOM 674 C C . ALA A 1 89 ? 24.783 -0.630 -8.467 1.00 38.56 89 ALA A C 1
ATOM 676 O O . ALA A 1 89 ? 24.665 0.614 -8.574 1.00 38.56 89 ALA A O 1
#

Sequence (89 aa):
MAEQRQLHLAGFFSAGNVTHAHGAWRHVGATNGFLTGEFYKQIARTLERGKFDLLFLPDGLAIEDSYGENLETGVGLGGQGAVALERPA

Foldseek 3Di:
DPDDDDDAAEAEDALAQDDPPLCQNVDPPHPRCSVDPVVVVVVVVVCVVVVHPYYDYDDDPDQDQPVVNHSCCSQQSVHPPNRDHDDDD

pLDDT: mean 89.51, std 13.74, range [38.56, 98.88]